Protein AF-A0A8J6XPE7-F1 (afdb_monomer_lite)

Structure (mmCIF, N/CA/C/O backbone):
data_AF-A0A8J6XPE7-F1
#
_entry.id   AF-A0A8J6XPE7-F1
#
loop_
_atom_site.group_PDB
_atom_site.id
_atom_site.type_symbol
_atom_site.label_atom_id
_atom_site.label_alt_id
_atom_site.label_comp_id
_atom_site.label_asym_id
_atom_site.label_entity_id
_atom_site.label_seq_id
_atom_site.pdbx_PDB_ins_code
_atom_site.Cartn_x
_atom_site.Cartn_y
_atom_site.Cartn_z
_atom_site.occupancy
_atom_site.B_iso_or_equiv
_atom_site.auth_seq_id
_atom_site.auth_comp_id
_atom_site.auth_asym_id
_atom_site.auth_atom_id
_atom_site.pdbx_PDB_model_num
ATOM 1 N N . MET A 1 1 ? 11.840 -2.779 1.899 1.00 71.56 1 MET A N 1
ATOM 2 C CA . MET A 1 1 ? 11.128 -1.532 1.554 1.00 71.56 1 MET A CA 1
ATOM 3 C C . MET A 1 1 ? 10.332 -1.098 2.775 1.00 71.56 1 MET A C 1
ATOM 5 O O . MET A 1 1 ? 9.727 -1.962 3.395 1.00 71.56 1 MET A O 1
ATOM 9 N N . ILE A 1 2 ? 10.393 0.182 3.155 1.00 87.75 2 ILE A N 1
ATOM 10 C CA . ILE A 1 2 ? 9.873 0.685 4.443 1.00 87.75 2 ILE A CA 1
ATOM 11 C C . ILE A 1 2 ? 8.355 0.483 4.565 1.00 87.75 2 ILE A C 1
ATOM 13 O O . ILE A 1 2 ? 7.897 0.003 5.595 1.00 87.75 2 ILE A O 1
ATOM 17 N N . ILE A 1 3 ? 7.598 0.770 3.499 1.00 90.81 3 ILE A N 1
ATOM 18 C CA . ILE A 1 3 ? 6.128 0.681 3.491 1.00 90.81 3 ILE A CA 1
ATOM 19 C C . ILE A 1 3 ? 5.660 -0.748 3.791 1.00 90.81 3 ILE A C 1
ATOM 21 O O . ILE A 1 3 ? 4.976 -0.959 4.783 1.00 90.81 3 ILE A O 1
ATOM 25 N N . GLY A 1 4 ? 6.098 -1.745 3.015 1.00 90.44 4 GLY A N 1
ATOM 26 C CA . GLY A 1 4 ? 5.691 -3.138 3.241 1.00 90.44 4 GLY A CA 1
ATOM 27 C C . GLY A 1 4 ? 6.087 -3.685 4.621 1.00 90.44 4 GLY A C 1
ATOM 28 O O . GLY A 1 4 ? 5.334 -4.449 5.220 1.00 90.44 4 GLY A O 1
ATOM 29 N N . GLU A 1 5 ? 7.234 -3.265 5.164 1.00 90.19 5 GLU A N 1
ATOM 30 C CA . GLU A 1 5 ? 7.668 -3.652 6.515 1.00 90.19 5 GLU A CA 1
ATOM 31 C C . GLU A 1 5 ? 6.799 -3.010 7.608 1.00 90.19 5 GLU A C 1
ATOM 33 O O . GLU A 1 5 ? 6.432 -3.680 8.573 1.00 90.19 5 GLU A O 1
ATOM 38 N N . ALA A 1 6 ? 6.419 -1.740 7.447 1.00 92.00 6 ALA A N 1
ATOM 39 C CA . ALA A 1 6 ? 5.473 -1.078 8.341 1.00 92.00 6 ALA A CA 1
ATOM 40 C C . ALA A 1 6 ? 4.089 -1.743 8.267 1.00 92.00 6 ALA A C 1
ATOM 42 O O . ALA A 1 6 ? 3.499 -2.053 9.302 1.00 92.00 6 ALA A O 1
ATOM 43 N N . THR A 1 7 ? 3.618 -2.069 7.058 1.00 93.06 7 THR A N 1
ATOM 44 C CA . THR A 1 7 ? 2.350 -2.776 6.849 1.00 93.06 7 THR A CA 1
ATOM 45 C C . THR A 1 7 ? 2.331 -4.133 7.547 1.00 93.06 7 THR A C 1
ATOM 47 O O . THR A 1 7 ? 1.328 -4.457 8.177 1.00 93.06 7 THR A O 1
ATOM 50 N N . LYS A 1 8 ? 3.434 -4.904 7.525 1.00 91.25 8 LYS A N 1
ATOM 51 C CA . LYS A 1 8 ? 3.540 -6.198 8.236 1.00 91.25 8 LYS A CA 1
ATOM 52 C C . LYS A 1 8 ? 3.294 -6.091 9.743 1.00 91.25 8 LYS A C 1
ATOM 54 O O . LYS A 1 8 ? 2.869 -7.082 10.334 1.00 91.25 8 LYS A O 1
ATOM 59 N N . ARG A 1 9 ? 3.540 -4.927 10.349 1.00 93.31 9 ARG A N 1
ATOM 60 C CA . ARG A 1 9 ? 3.396 -4.689 11.794 1.00 93.31 9 ARG A CA 1
ATOM 61 C C . ARG A 1 9 ? 1.998 -4.229 12.206 1.00 93.31 9 ARG A C 1
ATOM 63 O O . ARG A 1 9 ? 1.711 -4.214 13.396 1.00 93.31 9 ARG A O 1
ATOM 70 N N . LEU A 1 10 ? 1.134 -3.875 11.252 1.00 93.25 10 LEU A N 1
ATOM 71 C CA . LEU A 1 10 ? -0.261 -3.534 11.543 1.00 93.25 10 LEU A CA 1
ATOM 72 C C . LEU A 1 10 ? -0.996 -4.750 12.119 1.00 93.25 10 LEU A C 1
ATOM 74 O O . LEU A 1 10 ? -0.771 -5.867 11.644 1.00 93.25 10 LEU A O 1
ATOM 78 N N . SER A 1 11 ? -1.881 -4.538 13.095 1.00 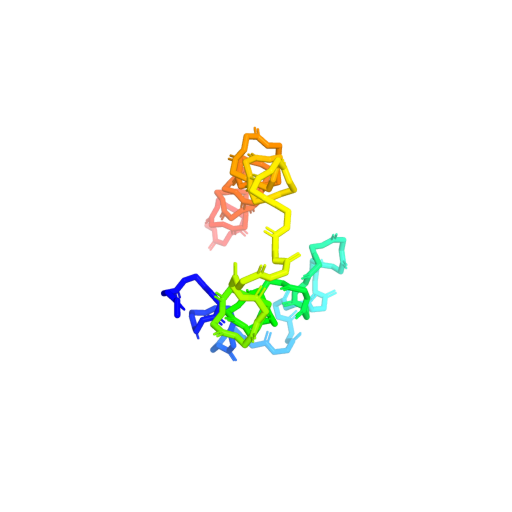93.94 11 SER A N 1
ATOM 79 C CA . SER A 1 11 ? -2.684 -5.615 13.684 1.00 93.94 11 SER A CA 1
ATOM 80 C C . SER A 1 11 ? -3.626 -6.246 12.655 1.00 93.94 11 SER A C 1
ATOM 82 O O . SER A 1 11 ? -4.016 -5.620 11.666 1.00 93.94 11 SER A O 1
ATOM 84 N N . THR A 1 12 ? -4.005 -7.503 12.887 1.00 91.88 12 THR A N 1
ATOM 85 C CA . THR A 1 12 ? -5.003 -8.200 12.063 1.00 91.88 12 THR A CA 1
ATOM 86 C C . THR A 1 12 ? -6.356 -7.507 12.107 1.00 91.88 12 THR A C 1
ATOM 88 O O . THR A 1 12 ? -7.009 -7.412 11.074 1.00 91.88 12 THR A O 1
ATOM 91 N N . ASP A 1 13 ? -6.733 -6.968 13.266 1.00 94.00 13 ASP A N 1
ATOM 92 C CA . ASP A 1 13 ? -8.023 -6.305 13.466 1.00 94.00 13 ASP A CA 1
ATOM 93 C C . ASP A 1 13 ? -8.123 -5.034 12.623 1.00 94.00 13 ASP A C 1
ATOM 95 O O . ASP A 1 13 ? -9.115 -4.829 11.931 1.00 94.00 13 ASP A O 1
ATOM 99 N N . LEU A 1 14 ? -7.054 -4.227 12.583 1.00 91.75 14 LEU A N 1
ATOM 100 C CA . LEU A 1 14 ? -7.014 -3.039 11.732 1.00 91.75 14 LEU A CA 1
ATOM 101 C C . LEU A 1 14 ? -7.150 -3.418 10.255 1.00 91.75 14 LEU A C 1
ATOM 103 O O . LEU A 1 14 ? -7.929 -2.815 9.526 1.00 91.75 14 LEU A O 1
ATOM 107 N N . ARG A 1 15 ? -6.424 -4.447 9.809 1.00 92.81 15 ARG A N 1
ATOM 108 C CA . ARG A 1 15 ? -6.511 -4.904 8.414 1.00 92.81 15 ARG A CA 1
ATOM 109 C C . ARG A 1 15 ? -7.894 -5.454 8.066 1.00 92.81 15 ARG A C 1
ATOM 111 O O . ARG A 1 15 ? -8.315 -5.318 6.924 1.00 92.81 15 ARG A O 1
ATOM 118 N N . ALA A 1 16 ? -8.587 -6.059 9.030 1.00 92.00 16 ALA A N 1
ATOM 119 C CA . ALA A 1 16 ? -9.940 -6.575 8.850 1.00 92.00 16 ALA A CA 1
ATOM 120 C C . ALA A 1 16 ? -10.997 -5.461 8.761 1.00 92.00 16 ALA A C 1
ATOM 122 O O . ALA A 1 16 ? -11.984 -5.635 8.053 1.00 92.00 16 ALA A O 1
ATOM 123 N N . ILE A 1 17 ? -10.786 -4.326 9.438 1.00 93.25 17 ILE A N 1
ATOM 124 C CA . ILE A 1 17 ? -11.664 -3.144 9.345 1.00 93.25 17 ILE A CA 1
ATOM 125 C C . ILE A 1 17 ? -11.565 -2.483 7.962 1.00 93.25 17 ILE A C 1
ATOM 127 O O . ILE A 1 17 ? -12.552 -1.946 7.469 1.00 93.25 17 ILE A O 1
ATOM 131 N N . TYR A 1 18 ? -10.401 -2.570 7.317 1.00 92.31 18 TYR A N 1
ATOM 132 C CA . TYR A 1 18 ? -10.133 -1.974 6.006 1.00 92.31 18 TYR A CA 1
ATOM 133 C C . TYR A 1 18 ? -9.781 -3.057 4.967 1.00 92.31 18 TYR A C 1
ATOM 135 O O . TYR A 1 18 ? -8.631 -3.130 4.524 1.00 92.31 18 TYR A O 1
ATOM 143 N N . PRO A 1 19 ? -10.733 -3.933 4.587 1.00 92.62 19 PRO A N 1
ATOM 144 C CA . PRO A 1 19 ? -10.464 -5.081 3.719 1.00 92.62 19 PRO A CA 1
ATOM 145 C C . PRO A 1 19 ? -10.191 -4.694 2.259 1.00 92.62 19 PRO A C 1
ATOM 147 O O . PRO A 1 19 ? -9.555 -5.464 1.542 1.00 92.62 19 PRO A O 1
ATOM 150 N N . ASP A 1 20 ? -10.635 -3.508 1.832 1.00 91.00 20 ASP A N 1
ATOM 151 C CA . ASP A 1 20 ? -10.448 -3.008 0.464 1.00 91.00 20 ASP A CA 1
ATOM 152 C C . ASP A 1 20 ? -8.992 -2.622 0.174 1.00 91.00 20 ASP A C 1
ATOM 154 O O . ASP A 1 20 ? -8.562 -2.577 -0.980 1.00 91.00 20 ASP A O 1
ATOM 158 N N . VAL A 1 21 ? -8.194 -2.391 1.221 1.00 93.06 21 VAL A N 1
ATOM 159 C CA . VAL A 1 21 ? -6.764 -2.135 1.067 1.00 93.06 21 VAL A CA 1
ATOM 160 C C . VAL A 1 21 ? -6.045 -3.461 0.789 1.00 93.06 21 VAL A C 1
ATOM 162 O O . VAL A 1 21 ? -6.147 -4.402 1.582 1.00 93.06 21 VAL A O 1
ATOM 165 N N . PRO A 1 22 ? -5.239 -3.565 -0.285 1.00 92.88 22 PRO A N 1
ATOM 166 C CA . PRO A 1 22 ? -4.586 -4.813 -0.675 1.00 92.88 22 PRO A CA 1
ATOM 167 C C . PRO A 1 22 ? -3.344 -5.112 0.188 1.00 92.88 22 PRO A C 1
ATOM 169 O O . PRO A 1 22 ? -2.214 -5.182 -0.301 1.00 92.88 22 PRO A O 1
ATOM 172 N N . TR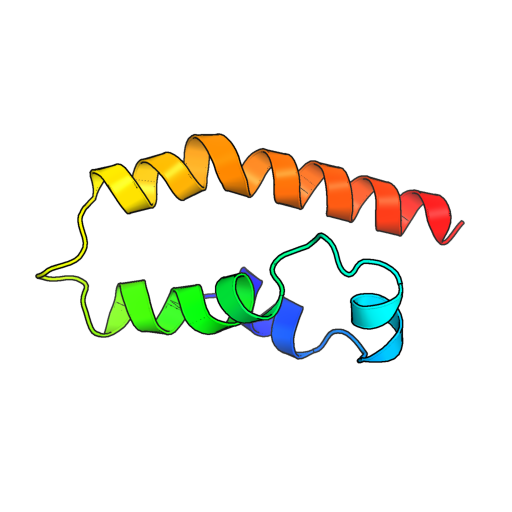P A 1 23 ? -3.534 -5.326 1.494 1.00 93.50 23 TRP A N 1
ATOM 173 C CA . TRP A 1 23 ? -2.466 -5.456 2.494 1.00 93.50 23 TRP A CA 1
ATOM 174 C C . TRP A 1 23 ? -1.388 -6.475 2.126 1.00 93.50 23 TRP A C 1
ATOM 176 O O . TRP A 1 23 ? -0.199 -6.202 2.279 1.00 93.50 23 TRP A O 1
ATOM 186 N N . GLN A 1 24 ? -1.784 -7.648 1.626 1.00 91.44 24 GLN A N 1
ATOM 187 C CA . GLN A 1 24 ? -0.833 -8.688 1.223 1.00 91.44 24 GLN A CA 1
ATOM 188 C C . GLN A 1 24 ? 0.038 -8.251 0.041 1.00 91.44 24 GLN A C 1
ATOM 190 O O . GLN A 1 24 ? 1.234 -8.538 0.030 1.00 91.44 24 GLN A O 1
ATOM 195 N N . GLN A 1 25 ? -0.529 -7.515 -0.918 1.00 90.75 25 GLN A N 1
ATOM 196 C CA . GLN A 1 25 ? 0.220 -7.015 -2.072 1.00 90.75 25 GLN A CA 1
ATOM 197 C C . GLN A 1 25 ? 1.223 -5.939 -1.642 1.00 90.75 25 GLN A C 1
ATOM 199 O O . GLN A 1 25 ? 2.383 -5.984 -2.046 1.00 90.75 25 GLN A O 1
ATOM 204 N N . ILE A 1 26 ? 0.821 -5.035 -0.741 1.00 92.44 26 ILE A N 1
ATOM 205 C CA . ILE A 1 26 ? 1.702 -3.998 -0.176 1.00 92.44 26 ILE A CA 1
ATOM 206 C C . ILE A 1 26 ? 2.880 -4.636 0.576 1.00 92.44 26 ILE A C 1
ATOM 208 O O . ILE A 1 26 ? 4.029 -4.207 0.450 1.00 92.44 26 ILE A O 1
ATOM 212 N N . VAL A 1 27 ? 2.606 -5.703 1.330 1.00 91.56 27 VAL A N 1
ATOM 213 C CA . VAL A 1 27 ? 3.625 -6.483 2.039 1.00 91.56 27 VAL A CA 1
ATOM 214 C C . VAL A 1 27 ? 4.597 -7.172 1.069 1.00 91.56 27 VAL A C 1
ATOM 216 O O . VAL A 1 27 ? 5.809 -7.142 1.305 1.00 91.56 27 VAL A O 1
ATOM 219 N N . GLY A 1 28 ? 4.0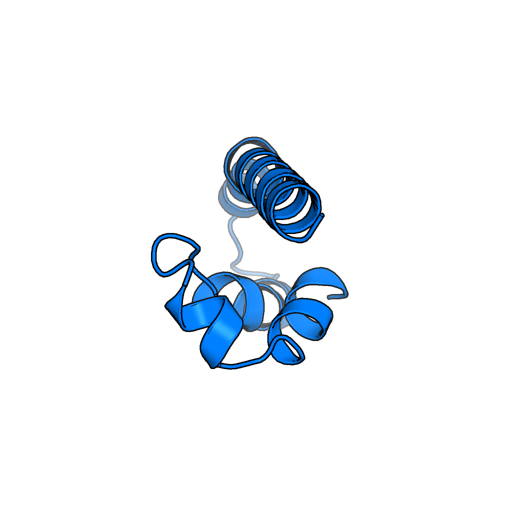82 -7.769 -0.009 1.00 87.19 28 GLY A N 1
ATOM 220 C CA . GLY A 1 28 ? 4.855 -8.521 -1.006 1.00 87.19 28 GLY A CA 1
ATOM 221 C C . GLY A 1 28 ? 5.569 -7.665 -2.056 1.00 87.19 28 GLY A C 1
ATOM 222 O O . GLY A 1 28 ? 6.411 -8.174 -2.791 1.00 87.19 28 GLY A O 1
ATOM 223 N N . PHE A 1 29 ? 5.302 -6.358 -2.122 1.00 86.00 29 PHE A N 1
ATOM 224 C CA . PHE A 1 29 ? 5.872 -5.482 -3.153 1.00 86.00 29 PHE A CA 1
ATOM 225 C C . PHE A 1 29 ? 7.410 -5.426 -3.132 1.00 86.00 29 PHE A C 1
ATOM 227 O O . PHE A 1 29 ? 8.056 -5.305 -4.172 1.00 86.00 29 PHE A O 1
ATOM 234 N N . ARG A 1 30 ? 8.023 -5.591 -1.949 1.00 80.38 30 ARG A N 1
ATOM 235 C CA . ARG A 1 30 ? 9.483 -5.736 -1.819 1.00 80.38 30 ARG A CA 1
ATOM 236 C C . ARG A 1 30 ? 10.004 -6.912 -2.648 1.00 80.38 30 ARG A C 1
ATOM 238 O O . ARG A 1 30 ? 11.061 -6.783 -3.263 1.00 80.38 30 ARG A O 1
ATOM 245 N N . ASP A 1 31 ? 9.309 -8.041 -2.600 1.00 75.75 31 ASP A N 1
ATOM 246 C CA . ASP A 1 31 ? 9.791 -9.291 -3.180 1.00 75.75 31 ASP A CA 1
ATOM 247 C C . ASP A 1 31 ? 9.795 -9.184 -4.709 1.00 75.75 31 ASP A C 1
ATOM 249 O O . ASP A 1 31 ? 10.774 -9.571 -5.340 1.00 75.75 31 ASP A O 1
ATOM 253 N N . VAL A 1 32 ? 8.790 -8.505 -5.277 1.00 76.19 32 VAL A N 1
ATOM 254 C CA . VAL A 1 32 ? 8.734 -8.145 -6.704 1.00 76.19 32 VAL A CA 1
ATOM 255 C C . VAL A 1 32 ? 9.931 -7.277 -7.107 1.00 76.19 32 VAL A C 1
ATOM 257 O O . VAL A 1 32 ? 10.631 -7.590 -8.065 1.00 76.19 32 VAL A O 1
ATOM 260 N N . LEU A 1 33 ? 10.219 -6.209 -6.355 1.00 77.31 33 LEU A N 1
ATOM 261 C CA . LEU A 1 33 ? 11.297 -5.279 -6.708 1.00 77.31 33 LEU A CA 1
ATOM 262 C C . LEU A 1 33 ? 12.706 -5.862 -6.544 1.00 77.31 33 LEU A C 1
ATOM 264 O O . LEU A 1 33 ? 13.609 -5.443 -7.258 1.00 77.31 33 LEU A O 1
ATOM 268 N N . ILE A 1 34 ? 12.928 -6.776 -5.597 1.00 71.19 34 ILE A N 1
ATOM 269 C CA . ILE A 1 34 ? 14.271 -7.308 -5.312 1.00 71.19 34 ILE A CA 1
ATOM 270 C C . ILE A 1 34 ? 14.567 -8.572 -6.122 1.00 71.19 34 ILE A C 1
ATOM 272 O O . ILE A 1 34 ? 15.684 -8.715 -6.618 1.00 71.19 34 ILE A O 1
ATOM 276 N N . HIS A 1 35 ? 13.605 -9.490 -6.256 1.00 68.44 35 HIS A N 1
ATOM 277 C CA . HIS A 1 35 ? 13.841 -10.771 -6.928 1.00 68.44 35 HIS A CA 1
ATOM 278 C C . HIS A 1 35 ? 13.666 -10.687 -8.440 1.00 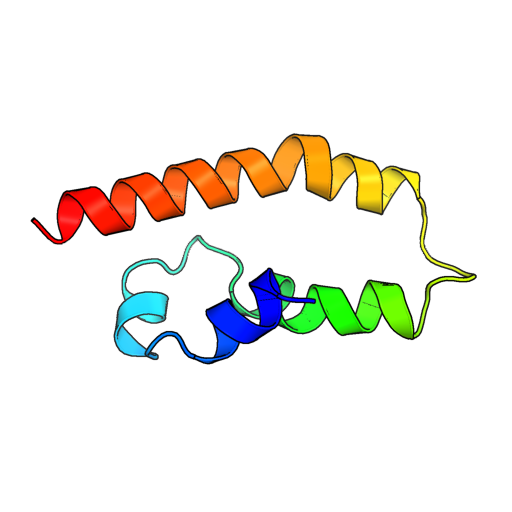68.44 35 HIS A C 1
ATOM 280 O O . HIS A 1 35 ? 14.425 -11.320 -9.173 1.00 68.44 35 HIS A O 1
ATOM 286 N N . ASP A 1 36 ? 12.724 -9.869 -8.903 1.00 64.25 36 ASP A N 1
ATOM 287 C CA . ASP A 1 36 ? 12.411 -9.746 -10.319 1.00 64.25 36 ASP A CA 1
ATOM 288 C C . ASP A 1 36 ? 12.892 -8.425 -10.920 1.00 64.25 36 ASP A C 1
ATOM 290 O O . ASP A 1 36 ? 12.519 -8.141 -12.041 1.00 64.25 36 ASP A O 1
ATOM 294 N N . TYR A 1 37 ? 13.758 -7.629 -10.278 1.00 62.41 37 TYR A N 1
ATOM 295 C CA . TYR A 1 37 ? 14.210 -6.321 -10.805 1.00 62.41 37 TYR A CA 1
ATOM 296 C C . TYR A 1 37 ? 14.629 -6.332 -12.297 1.00 62.41 37 TYR A C 1
ATOM 298 O O . TYR A 1 37 ? 14.315 -5.396 -13.027 1.00 62.41 37 TYR A O 1
ATOM 306 N N . LEU A 1 38 ? 15.280 -7.403 -12.774 1.00 62.91 38 LEU A N 1
ATOM 307 C CA . LEU A 1 38 ? 15.681 -7.563 -14.184 1.00 62.91 38 LEU A CA 1
ATOM 308 C C . LEU A 1 38 ? 14.513 -7.882 -15.141 1.00 62.91 38 LEU A C 1
ATOM 310 O O . LEU A 1 38 ? 14.639 -7.697 -16.348 1.00 62.91 38 LEU A O 1
ATOM 314 N N . LYS A 1 39 ? 13.396 -8.389 -14.614 1.00 67.38 39 LYS A N 1
ATOM 315 C CA . LYS A 1 39 ? 12.148 -8.721 -15.326 1.00 67.38 39 LYS A CA 1
ATOM 316 C C . LYS A 1 39 ? 10.996 -7.769 -14.993 1.00 67.38 39 LYS A C 1
ATOM 318 O O . LYS A 1 39 ? 9.957 -7.812 -15.648 1.00 67.38 39 LYS A O 1
ATOM 323 N N . VAL A 1 40 ? 11.162 -6.942 -13.967 1.00 72.75 40 VAL A N 1
ATOM 324 C CA . VAL A 1 40 ? 10.175 -5.996 -13.478 1.00 72.75 40 VAL A CA 1
ATOM 325 C C . VAL A 1 40 ? 9.966 -4.965 -14.563 1.00 72.75 40 VAL A C 1
ATOM 327 O O . VAL A 1 40 ? 10.884 -4.281 -15.016 1.00 72.75 40 VAL A O 1
ATOM 330 N N . ASN A 1 41 ? 8.715 -4.854 -14.976 1.00 81.19 41 ASN A N 1
ATOM 331 C CA . ASN A 1 41 ? 8.316 -3.827 -15.902 1.00 81.19 41 ASN A CA 1
ATOM 332 C C . ASN A 1 41 ? 8.317 -2.487 -15.156 1.00 81.19 41 ASN A C 1
ATOM 334 O O . ASN A 1 41 ? 7.456 -2.237 -14.312 1.00 81.19 41 ASN A O 1
ATOM 338 N N . LEU A 1 42 ? 9.281 -1.619 -15.466 1.00 83.81 42 LEU A N 1
ATOM 339 C CA . LEU A 1 42 ? 9.381 -0.294 -14.851 1.00 83.81 42 LEU A CA 1
ATOM 340 C C . LEU A 1 42 ? 8.103 0.536 -15.033 1.00 83.81 42 LEU A C 1
ATOM 342 O O . LEU A 1 42 ? 7.772 1.309 -14.141 1.00 83.81 42 LEU A O 1
ATOM 346 N N . ASN A 1 43 ? 7.334 0.323 -16.107 1.00 85.06 43 ASN A N 1
ATOM 347 C CA . ASN A 1 43 ? 6.040 0.989 -16.284 1.00 85.06 43 ASN A CA 1
ATOM 348 C C . ASN A 1 43 ? 5.004 0.516 -15.257 1.00 85.06 43 ASN A C 1
ATOM 350 O O . ASN A 1 43 ? 4.169 1.304 -14.830 1.00 85.06 43 ASN A O 1
ATOM 354 N N . GLN A 1 44 ? 5.060 -0.748 -14.821 1.00 84.00 44 GLN A N 1
ATOM 355 C CA . GLN A 1 44 ? 4.195 -1.230 -13.741 1.00 84.00 44 GLN A CA 1
ATOM 356 C C . GLN A 1 44 ? 4.593 -0.609 -12.403 1.00 84.00 44 GLN A C 1
ATOM 358 O O . GLN A 1 44 ? 3.725 -0.180 -11.651 1.00 84.00 44 GLN A O 1
ATOM 363 N N . VAL A 1 45 ? 5.895 -0.507 -12.119 1.00 86.69 45 VAL A N 1
ATOM 364 C CA . VAL A 1 45 ? 6.382 0.169 -10.903 1.00 86.69 45 VAL A CA 1
ATOM 365 C C . VAL A 1 45 ? 5.979 1.639 -10.907 1.00 86.69 45 VAL A C 1
ATOM 367 O O . VAL A 1 45 ? 5.500 2.144 -9.895 1.00 86.69 45 VAL A O 1
ATOM 370 N N . TRP A 1 46 ? 6.128 2.311 -12.047 1.00 89.50 46 TRP A N 1
ATOM 371 C CA . TRP A 1 46 ? 5.707 3.696 -12.216 1.00 89.50 46 TRP A CA 1
ATOM 372 C C . TRP A 1 46 ? 4.198 3.856 -12.011 1.00 89.50 46 TRP A C 1
ATOM 374 O O . TRP A 1 46 ? 3.779 4.719 -11.248 1.00 89.50 46 TRP A O 1
ATOM 384 N N . GLY A 1 47 ? 3.389 2.951 -12.570 1.00 90.00 47 GLY A N 1
ATOM 385 C CA . GLY A 1 47 ? 1.945 2.917 -12.333 1.00 90.00 47 GLY A CA 1
ATOM 386 C C . GLY A 1 47 ? 1.579 2.738 -10.856 1.00 90.00 47 GLY A C 1
ATOM 387 O O . GLY A 1 47 ? 0.681 3.413 -10.367 1.00 90.00 47 GLY A O 1
ATOM 388 N N . VAL A 1 48 ? 2.307 1.902 -10.108 1.00 89.56 48 VAL A N 1
ATOM 389 C CA . VAL A 1 48 ? 2.107 1.776 -8.651 1.00 89.56 48 VAL A CA 1
ATOM 390 C C . VAL A 1 48 ? 2.421 3.092 -7.933 1.00 89.56 48 VAL A C 1
ATOM 392 O O . VAL A 1 48 ? 1.700 3.470 -7.013 1.00 89.56 48 VAL A O 1
ATOM 395 N N . ILE A 1 49 ? 3.474 3.803 -8.343 1.00 90.38 49 ILE A N 1
ATOM 396 C CA . ILE A 1 49 ? 3.861 5.088 -7.741 1.00 90.38 49 ILE A CA 1
ATOM 397 C C . ILE A 1 49 ? 2.841 6.188 -8.061 1.00 90.38 49 ILE A C 1
ATOM 399 O O . ILE A 1 49 ? 2.524 6.978 -7.176 1.00 90.38 49 ILE A O 1
ATOM 403 N N . GLU A 1 50 ? 2.334 6.254 -9.291 1.00 94.88 50 GLU A N 1
ATOM 404 C CA . GLU A 1 50 ? 1.424 7.325 -9.720 1.00 94.88 50 GLU A CA 1
ATOM 405 C C . GLU A 1 50 ? -0.040 7.077 -9.357 1.00 94.88 50 GLU A C 1
ATOM 407 O O . GLU A 1 50 ? -0.766 8.038 -9.113 1.00 94.88 50 GLU A O 1
ATOM 412 N N . LEU A 1 51 ? -0.482 5.818 -9.319 1.00 92.25 51 LEU A N 1
ATOM 413 C CA . LEU A 1 51 ? -1.895 5.472 -9.134 1.00 92.25 51 LEU A CA 1
ATOM 414 C C . LEU A 1 51 ? -2.152 4.905 -7.738 1.00 92.25 51 LEU A C 1
ATOM 416 O O . LEU A 1 51 ? -2.959 5.438 -6.985 1.00 92.25 51 LEU A O 1
ATOM 420 N N . SER A 1 52 ? -1.424 3.856 -7.355 1.00 91.06 52 SER A N 1
ATOM 421 C CA . SER A 1 52 ? -1.717 3.118 -6.120 1.00 91.06 52 SER A CA 1
ATOM 422 C C . SER A 1 52 ? -1.173 3.794 -4.860 1.00 91.06 52 SER A C 1
ATOM 424 O O . SER A 1 52 ? -1.769 3.689 -3.790 1.00 91.06 52 SER A O 1
ATOM 426 N N . LEU A 1 53 ? -0.024 4.472 -4.945 1.00 92.38 53 LEU A N 1
ATOM 427 C CA . LEU A 1 53 ? 0.599 5.102 -3.780 1.00 92.38 53 LEU A CA 1
ATOM 428 C C . LEU A 1 53 ? -0.195 6.319 -3.257 1.00 92.38 53 LEU A C 1
ATOM 430 O O . LEU A 1 53 ? -0.324 6.430 -2.034 1.00 92.38 53 LEU A O 1
ATOM 434 N N . PRO A 1 54 ? -0.759 7.205 -4.107 1.00 9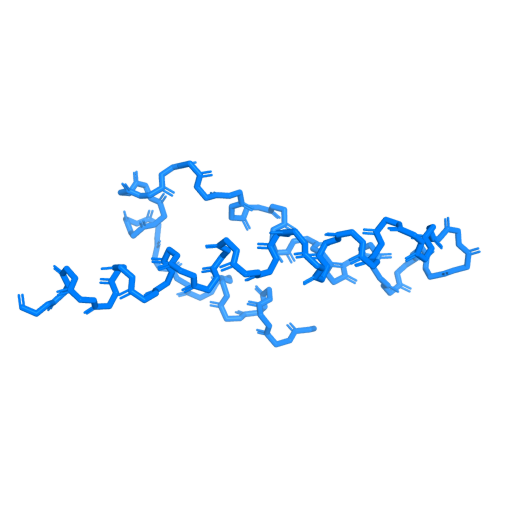5.25 54 PRO A N 1
ATOM 435 C CA . PRO A 1 54 ? -1.651 8.269 -3.648 1.00 95.25 54 PRO A CA 1
ATOM 436 C C . PRO A 1 54 ? -2.930 7.742 -2.993 1.00 95.25 54 PRO A C 1
ATOM 438 O O . PRO A 1 54 ? -3.310 8.252 -1.941 1.00 95.25 54 PRO A O 1
ATOM 441 N N . GLU A 1 55 ? -3.546 6.701 -3.560 1.00 93.31 55 GLU A N 1
ATOM 442 C CA . GLU A 1 55 ? -4.722 6.044 -2.972 1.00 93.31 55 GLU A CA 1
ATOM 443 C C . GLU A 1 55 ? -4.398 5.478 -1.586 1.00 93.31 55 GLU A C 1
ATOM 445 O O . GLU A 1 55 ? -5.078 5.787 -0.610 1.00 93.31 55 GLU A O 1
ATOM 450 N N . LEU A 1 56 ? -3.288 4.738 -1.467 1.00 93.44 56 LEU A N 1
ATOM 451 C CA . LEU A 1 56 ? -2.837 4.202 -0.184 1.00 93.44 56 LEU A CA 1
ATOM 452 C C . LEU A 1 56 ? -2.588 5.312 0.845 1.00 93.44 56 LEU A C 1
ATOM 454 O O . LEU A 1 56 ? -2.914 5.147 2.020 1.00 93.44 56 LEU A O 1
ATOM 458 N N . LYS A 1 57 ? -2.007 6.440 0.423 1.00 94.88 57 LYS A N 1
ATOM 459 C CA . LYS A 1 57 ? -1.786 7.589 1.306 1.00 94.88 57 LYS A CA 1
ATOM 460 C C . LYS A 1 57 ? -3.113 8.154 1.819 1.00 94.88 57 LYS A C 1
ATOM 462 O O . LYS A 1 57 ? -3.230 8.347 3.026 1.00 94.88 57 LYS A O 1
ATOM 467 N N . ALA A 1 58 ? -4.081 8.387 0.933 1.00 94.50 58 ALA A N 1
ATOM 468 C CA . ALA A 1 58 ? -5.391 8.914 1.308 1.00 94.50 58 ALA A CA 1
ATOM 469 C C . ALA A 1 58 ? -6.090 7.993 2.318 1.00 94.50 58 ALA A C 1
ATOM 471 O O . ALA A 1 58 ? -6.516 8.454 3.373 1.00 94.50 58 ALA A O 1
ATOM 472 N N . THR A 1 59 ? -6.093 6.678 2.073 1.00 92.25 59 THR A N 1
ATOM 473 C CA . THR A 1 59 ? -6.670 5.717 3.022 1.00 92.25 59 THR A CA 1
ATOM 474 C C . THR A 1 59 ? -5.956 5.734 4.373 1.00 92.25 59 THR A C 1
ATOM 476 O O . THR A 1 59 ? -6.600 5.667 5.414 1.00 92.25 59 THR A O 1
ATOM 479 N N . VAL A 1 60 ? -4.624 5.850 4.405 1.00 93.69 60 VAL A N 1
ATOM 480 C CA . VAL A 1 60 ? -3.889 5.963 5.678 1.00 93.69 60 VAL A CA 1
ATOM 481 C C . VAL A 1 60 ? -4.263 7.244 6.429 1.00 93.69 60 VAL A C 1
ATOM 483 O O . VAL A 1 60 ? -4.418 7.204 7.648 1.00 93.69 60 VAL A O 1
ATOM 486 N N . GLU A 1 61 ? -4.430 8.365 5.729 1.00 95.19 61 GLU A N 1
ATOM 487 C CA . GLU A 1 61 ? -4.878 9.625 6.334 1.00 95.19 61 GLU A CA 1
ATOM 488 C C . GLU A 1 61 ? -6.303 9.508 6.900 1.00 95.19 61 GLU A C 1
ATOM 490 O O . GLU A 1 61 ? -6.540 9.948 8.025 1.00 95.19 61 GLU A O 1
ATOM 495 N N . GLU A 1 62 ? -7.220 8.846 6.190 1.00 92.19 62 GLU A N 1
ATOM 496 C CA . GLU A 1 62 ? -8.577 8.547 6.673 1.00 92.19 62 GLU A CA 1
ATOM 497 C C . GLU A 1 62 ? -8.564 7.665 7.926 1.00 92.19 62 GLU A C 1
ATOM 499 O O . GLU A 1 62 ? -9.230 7.984 8.913 1.00 92.19 62 GLU A O 1
ATOM 504 N N . ILE A 1 63 ? -7.758 6.594 7.929 1.00 91.44 63 ILE A N 1
ATOM 505 C CA . ILE A 1 63 ? -7.590 5.711 9.094 1.00 91.44 63 ILE A CA 1
ATOM 506 C C . ILE A 1 63 ? -7.137 6.523 10.312 1.00 91.44 63 ILE A C 1
ATOM 508 O O . ILE A 1 63 ? -7.680 6.355 11.402 1.00 91.44 63 ILE A O 1
ATOM 512 N N . LEU A 1 64 ? -6.152 7.409 10.136 1.00 91.88 64 LEU A N 1
ATOM 513 C CA . LEU A 1 64 ? -5.618 8.23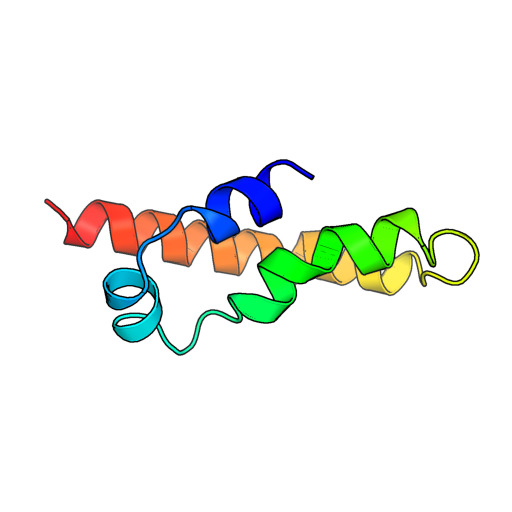6 11.219 1.00 91.88 64 LEU A CA 1
ATOM 514 C C . LEU A 1 64 ? -6.640 9.255 11.739 1.00 91.88 64 LEU A C 1
ATOM 516 O O . LEU A 1 64 ? -6.665 9.519 12.938 1.00 91.88 64 LEU A O 1
ATOM 520 N N . GLN A 1 65 ? -7.483 9.814 10.868 1.00 92.00 65 GLN A N 1
ATOM 521 C CA . GLN A 1 65 ? -8.549 10.736 11.271 1.00 92.00 65 GLN A CA 1
ATOM 522 C C . GLN A 1 65 ? -9.693 10.022 12.000 1.00 92.00 65 GLN A C 1
ATOM 524 O O . GLN A 1 65 ? -10.214 10.555 12.974 1.00 92.00 65 GLN A O 1
ATOM 529 N N . GLY A 1 66 ? -10.058 8.809 11.573 1.00 81.88 66 GLY A N 1
ATOM 530 C CA . GLY A 1 66 ? -11.088 7.989 12.224 1.00 81.88 66 GLY A CA 1
ATOM 531 C C . GLY A 1 66 ? -10.659 7.369 13.560 1.00 81.88 66 GLY A C 1
ATOM 532 O O . GLY A 1 66 ? -11.484 6.786 14.257 1.00 81.88 66 GLY A O 1
ATOM 533 N N . MET A 1 67 ? -9.376 7.479 13.916 1.00 71.31 67 MET A N 1
ATOM 534 C CA . MET A 1 67 ? -8.824 7.084 15.217 1.00 71.31 67 MET A CA 1
ATOM 535 C C . MET A 1 67 ? -8.868 8.210 16.271 1.00 71.31 67 MET A C 1
ATOM 537 O O . MET A 1 67 ? -8.402 7.989 17.391 1.00 71.31 67 MET A O 1
ATOM 541 N N . GLY A 1 68 ? -9.377 9.396 15.908 1.00 51.97 68 GLY A N 1
ATOM 542 C CA . GLY A 1 68 ? -9.543 10.563 16.784 1.00 51.97 68 GLY A CA 1
ATOM 543 C C . GLY A 1 68 ? -10.843 10.577 17.578 1.00 51.97 68 GLY A C 1
ATOM 544 O O . GLY A 1 68 ? -11.871 10.097 17.053 1.00 51.97 68 GLY A O 1
#

Sequence (68 aa):
MIIGEATKRLSTDLRAIYPDVPWQQIVGFRDVLIHDYLKVNLNQVWGVIELSLPELKATVEEILQGMG

InterPro domains:
  IPR008201 Ribonuclease HepT-like [PF01934] (1-63)
  IPR037038 tRNA nuclease HepT-like superfamily [G3DSA:1.20.120.580] (20-67)

Organism: NCBI:txid2748662

Foldseek 3Di:
DVQLVVLVPDDPVLCVVVVVQPSVCSVCVVVCCPVCVVVDDVVVVVCCVPPVVVVVVVVVVVSVVVVD

pLDDT: mean 86.66, std 9.73, range [51.97, 95.25]

Radius of gyration: 13.13 Å; chains: 1; bounding box: 27×22×33 Å

Secondary structure (DSSP, 8-state):
-HHHHHHHHS-HHHHHH-TTS-HHHHHHHHHHHHHSTTT--HHHHHHIIIIIHHHHHHHHHHHHHHT-